Protein AF-A0A7J7Q3C8-F1 (afdb_monomer_lite)

Sequence (154 aa):
MLLADFHLSTCCCCDPCRCMGRANSWHGAGPMTVPDWSGEAAAALLPGSNYVAFMVKGEQQQAIYVGFNPNPEPCSASLPPPGLRMQWKRLVDTARLPPQDVAVQAGELLHSEYVVAPGAAIMLEAVPRPAAPPPQTRVAVQQASSVYQRMGEA

Structure (mmCIF, N/CA/C/O backbone):
data_AF-A0A7J7Q3C8-F1
#
_entry.id   AF-A0A7J7Q3C8-F1
#
loop_
_atom_site.group_PDB
_atom_site.id
_atom_site.type_symbol
_atom_site.label_atom_id
_atom_site.label_alt_id
_atom_site.label_comp_id
_atom_site.label_asym_id
_atom_site.label_entity_id
_atom_site.label_seq_id
_atom_site.pdbx_PDB_ins_code
_atom_site.Cartn_x
_atom_site.Cartn_y
_atom_site.Cartn_z
_atom_site.occupancy
_atom_site.B_iso_or_equiv
_atom_site.auth_seq_id
_atom_site.auth_comp_id
_atom_site.auth_asym_id
_atom_site.auth_atom_id
_atom_site.pdbx_PDB_model_num
ATOM 1 N N . MET A 1 1 ? -6.687 -12.313 -35.957 1.00 38.44 1 MET A N 1
ATOM 2 C CA . MET A 1 1 ? -6.455 -10.955 -35.431 1.00 38.44 1 MET A CA 1
ATOM 3 C C . MET A 1 1 ? -7.824 -10.372 -35.118 1.00 38.44 1 MET A C 1
ATOM 5 O O . MET A 1 1 ? -8.498 -9.910 -36.024 1.00 38.44 1 MET A O 1
ATOM 9 N N . LEU A 1 2 ? -8.303 -10.567 -33.888 1.00 38.22 2 LEU A N 1
ATOM 10 C CA . LEU A 1 2 ? -9.593 -10.062 -33.411 1.00 38.22 2 LEU A CA 1
ATOM 11 C C . LEU A 1 2 ? -9.276 -8.913 -32.456 1.00 38.22 2 LEU A C 1
ATOM 13 O O . LEU A 1 2 ? -8.718 -9.143 -31.386 1.00 38.22 2 LEU A O 1
ATOM 17 N N . LEU A 1 3 ? -9.555 -7.690 -32.898 1.00 40.53 3 LEU A N 1
ATOM 18 C CA . LEU A 1 3 ? -9.567 -6.503 -32.051 1.00 40.53 3 LEU A CA 1
ATOM 19 C C . LEU A 1 3 ? -10.842 -6.579 -31.209 1.00 40.53 3 LEU A C 1
ATOM 21 O O . LEU A 1 3 ? -11.940 -6.584 -31.759 1.00 40.53 3 LEU A O 1
ATOM 25 N N . ALA A 1 4 ? -10.690 -6.714 -29.895 1.00 40.59 4 ALA A N 1
ATOM 26 C CA . ALA A 1 4 ? -11.784 -6.527 -28.958 1.00 40.59 4 ALA A CA 1
ATOM 27 C C . ALA A 1 4 ? -11.781 -5.057 -28.529 1.00 40.59 4 ALA A C 1
ATOM 29 O O . ALA A 1 4 ? -10.841 -4.600 -27.878 1.00 40.59 4 ALA A O 1
ATOM 30 N N . ASP A 1 5 ? -12.825 -4.333 -28.926 1.00 38.34 5 ASP A N 1
ATOM 31 C CA . ASP A 1 5 ? -13.129 -2.987 -28.454 1.00 38.34 5 ASP A CA 1
ATOM 32 C C . ASP A 1 5 ? -13.386 -3.014 -26.941 1.00 38.34 5 ASP A C 1
ATOM 34 O O . ASP A 1 5 ? -14.421 -3.485 -26.464 1.00 38.34 5 ASP A O 1
ATOM 38 N N . PHE A 1 6 ? -12.432 -2.502 -26.164 1.00 38.53 6 PHE A N 1
ATOM 39 C CA . PHE A 1 6 ? -12.645 -2.187 -24.756 1.00 38.53 6 PHE A CA 1
ATOM 40 C C . PHE A 1 6 ? -13.394 -0.855 -24.664 1.00 38.53 6 PHE A C 1
ATOM 42 O O . PHE A 1 6 ? -12.802 0.224 -24.675 1.00 38.53 6 PHE A O 1
ATOM 49 N N . HIS A 1 7 ? -14.720 -0.927 -24.554 1.00 38.84 7 HIS A N 1
ATOM 50 C CA . HIS A 1 7 ? -15.518 0.208 -24.106 1.00 38.84 7 HIS A CA 1
ATOM 51 C C . HIS A 1 7 ? -15.214 0.487 -22.628 1.00 38.84 7 HIS A C 1
ATOM 53 O O . HIS A 1 7 ? -15.773 -0.127 -21.720 1.00 38.84 7 HIS A O 1
ATOM 59 N N . LEU A 1 8 ? -14.310 1.439 -22.392 1.00 39.56 8 LEU A N 1
ATOM 60 C CA . LEU A 1 8 ? -14.173 2.124 -21.113 1.00 39.56 8 LEU A CA 1
ATOM 61 C C . LEU A 1 8 ? -15.485 2.860 -20.832 1.00 39.56 8 LEU A C 1
ATOM 63 O O . LEU A 1 8 ? -15.768 3.912 -21.399 1.00 39.56 8 LEU A O 1
ATOM 67 N N . SER A 1 9 ? -16.304 2.268 -19.965 1.00 40.72 9 SER A N 1
ATOM 68 C CA . SER A 1 9 ? -17.510 2.890 -19.437 1.00 40.72 9 SER A CA 1
ATOM 69 C C . SER A 1 9 ? -17.110 4.087 -18.572 1.00 40.72 9 SER A C 1
ATOM 71 O O . SER A 1 9 ? -16.841 3.958 -17.379 1.00 40.72 9 SER A O 1
ATOM 73 N N . THR A 1 10 ? -17.066 5.271 -19.179 1.00 41.50 10 THR A N 1
ATOM 74 C CA . THR A 1 10 ? -17.161 6.554 -18.482 1.00 41.50 10 THR A CA 1
ATOM 75 C C . THR A 1 10 ? -18.464 6.578 -17.690 1.00 41.50 10 THR A C 1
ATOM 77 O O . THR A 1 10 ? -19.544 6.716 -18.262 1.00 41.50 10 THR A O 1
ATOM 80 N N . CYS A 1 11 ? -18.382 6.442 -16.366 1.00 35.28 11 CYS A N 1
ATOM 81 C CA . CYS A 1 11 ? -19.498 6.763 -15.483 1.00 35.28 11 CYS A CA 1
ATOM 82 C C . CYS A 1 11 ? -19.729 8.278 -15.523 1.00 35.28 11 CYS A C 1
ATOM 84 O O . CYS A 1 11 ? -19.115 9.041 -14.778 1.00 35.28 11 CYS A O 1
ATOM 86 N N . CYS A 1 12 ? -20.613 8.706 -16.423 1.00 36.31 12 CYS A N 1
ATOM 87 C CA . CYS A 1 12 ? -21.241 10.014 -16.387 1.00 36.31 12 CYS A CA 1
ATOM 88 C C . CYS A 1 12 ? -22.133 10.107 -15.143 1.00 36.31 12 CYS A C 1
ATOM 90 O O . CYS A 1 12 ? -23.124 9.391 -15.009 1.00 36.31 12 CYS A O 1
ATOM 92 N N . CYS A 1 13 ? -21.781 11.018 -14.243 1.00 41.91 13 CYS A N 1
ATOM 93 C CA . CYS A 1 13 ? -22.670 11.513 -13.204 1.00 41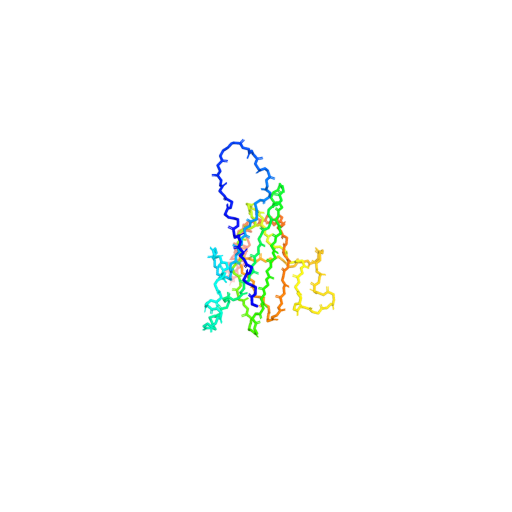.91 13 CYS A CA 1
ATOM 94 C C . CYS A 1 13 ? -23.717 12.446 -13.841 1.00 41.91 13 CYS A C 1
ATOM 96 O O . CYS A 1 13 ? -23.401 13.594 -14.150 1.00 41.91 13 CYS A O 1
ATOM 98 N N . CYS A 1 14 ? -24.953 11.973 -14.017 1.00 36.47 14 CYS A N 1
ATOM 99 C CA . CYS A 1 14 ? -26.126 12.807 -14.304 1.00 36.47 14 CYS A CA 1
ATOM 100 C C . CYS A 1 14 ? -27.310 12.367 -13.404 1.00 36.47 14 CYS A C 1
ATOM 102 O O . CYS A 1 14 ? -27.561 11.174 -13.264 1.00 36.47 14 CYS A O 1
ATOM 104 N N . ASP A 1 15 ? -27.978 13.343 -12.778 1.00 35.66 15 ASP A N 1
ATOM 105 C CA . ASP A 1 15 ? -29.142 13.332 -11.853 1.00 35.66 15 ASP A CA 1
ATOM 106 C C . ASP A 1 15 ? -30.285 12.298 -12.059 1.00 35.66 15 ASP A C 1
ATOM 108 O O . ASP A 1 15 ? -30.490 11.827 -13.174 1.00 35.66 15 ASP A O 1
ATOM 112 N N . PRO A 1 16 ? -31.188 12.057 -11.067 1.00 49.38 16 PRO A N 1
ATOM 113 C CA . PRO A 1 16 ? -31.074 12.138 -9.612 1.00 49.38 16 PRO A CA 1
ATOM 114 C C . PRO A 1 16 ? -31.316 10.735 -9.009 1.00 49.38 16 PRO A C 1
ATOM 116 O O . PRO A 1 16 ? -32.092 10.554 -8.073 1.00 49.38 16 PRO A O 1
ATOM 119 N N . CYS A 1 17 ? -30.709 9.690 -9.571 1.00 37.03 17 CYS A N 1
ATOM 120 C CA . CYS A 1 17 ? -30.674 8.393 -8.903 1.00 37.03 17 CYS A CA 1
ATOM 121 C C . CYS A 1 17 ? -29.493 8.397 -7.943 1.00 37.03 17 CYS A C 1
ATOM 123 O O . CYS A 1 17 ? -28.333 8.399 -8.344 1.00 37.03 17 CYS A O 1
ATOM 125 N N . ARG A 1 18 ? -29.808 8.441 -6.649 1.00 42.22 18 ARG A N 1
ATOM 126 C CA . ARG A 1 18 ? -28.856 8.345 -5.547 1.00 42.22 18 ARG A CA 1
ATOM 127 C C . ARG A 1 18 ? -28.158 6.984 -5.624 1.00 42.22 18 ARG A C 1
ATOM 129 O O . ARG A 1 18 ? -28.574 6.029 -4.973 1.00 42.22 18 ARG A O 1
ATOM 136 N N . CYS A 1 19 ? -27.100 6.885 -6.422 1.00 42.12 19 CYS A N 1
ATOM 137 C CA . CYS A 1 19 ? -26.151 5.792 -6.336 1.00 42.12 19 CYS A CA 1
ATOM 138 C C . CYS A 1 19 ? -25.534 5.878 -4.940 1.00 42.12 19 CYS A C 1
ATOM 140 O O . CYS A 1 19 ? -24.555 6.585 -4.726 1.00 42.12 19 CYS A O 1
ATOM 142 N N . MET A 1 20 ? -26.079 5.133 -3.978 1.00 42.44 20 MET A N 1
ATOM 143 C CA . MET A 1 20 ? -25.363 4.761 -2.753 1.00 42.44 20 MET A CA 1
ATOM 144 C C . MET A 1 20 ? -24.236 3.760 -3.092 1.00 42.44 20 MET A C 1
ATOM 146 O O . MET A 1 20 ? -24.013 2.777 -2.394 1.00 42.44 20 MET A O 1
ATOM 150 N N . GLY A 1 21 ? -23.561 3.979 -4.226 1.00 46.66 21 GLY A N 1
ATOM 151 C CA . GLY A 1 21 ? -22.435 3.206 -4.703 1.00 46.66 21 GLY A CA 1
ATOM 152 C C . GLY A 1 21 ? -21.231 3.592 -3.868 1.00 46.66 21 GLY A C 1
ATOM 153 O O . GLY A 1 21 ? -20.898 4.770 -3.748 1.00 46.66 21 GLY A O 1
ATOM 154 N N . ARG A 1 22 ? -20.610 2.595 -3.243 1.00 58.00 22 ARG A N 1
ATOM 155 C CA . ARG A 1 22 ? -19.376 2.775 -2.479 1.00 58.00 22 ARG A CA 1
ATOM 156 C C . ARG A 1 22 ? -18.368 3.512 -3.357 1.00 58.00 22 ARG A C 1
ATOM 158 O O . ARG A 1 22 ? -18.025 3.025 -4.430 1.00 58.00 22 ARG A O 1
ATOM 165 N N . ALA A 1 23 ? -17.920 4.682 -2.911 1.00 76.56 23 ALA A N 1
ATOM 166 C CA . ALA A 1 23 ? -16.919 5.452 -3.628 1.00 76.56 23 ALA A CA 1
ATOM 167 C C . ALA A 1 23 ? -15.588 4.688 -3.584 1.00 76.56 23 ALA A C 1
ATOM 169 O O . ALA A 1 23 ? -14.942 4.616 -2.532 1.00 76.56 23 ALA A O 1
ATOM 170 N N . ASN A 1 24 ? -15.207 4.088 -4.710 1.00 85.69 24 ASN A N 1
ATOM 171 C CA . ASN A 1 24 ? -13.863 3.584 -4.937 1.00 85.69 24 ASN A CA 1
ATOM 172 C C . ASN A 1 24 ? -13.007 4.677 -5.587 1.00 85.69 24 ASN A C 1
ATOM 174 O O . ASN A 1 24 ? -13.475 5.429 -6.439 1.00 85.69 24 ASN A O 1
ATOM 178 N N . SER A 1 25 ? -11.747 4.780 -5.177 1.00 93.44 25 SER A N 1
ATOM 179 C CA . SER A 1 25 ? -10.775 5.687 -5.792 1.00 93.44 25 SER A CA 1
ATOM 180 C C . SER A 1 25 ? -9.481 4.952 -6.095 1.00 93.44 25 SER A C 1
ATOM 182 O O . SER A 1 25 ? -9.051 4.114 -5.306 1.00 93.44 25 SER A O 1
ATOM 184 N N . TRP A 1 26 ? -8.879 5.264 -7.238 1.00 96.00 26 TRP A N 1
ATOM 185 C CA . TRP A 1 26 ? -7.626 4.679 -7.708 1.00 96.00 26 TRP A CA 1
ATOM 186 C C . TRP A 1 26 ? -6.457 5.616 -7.408 1.00 96.00 26 TRP A C 1
ATOM 188 O O . TRP A 1 26 ? -6.611 6.831 -7.527 1.00 96.00 26 TRP A O 1
ATOM 198 N N . HIS A 1 27 ? -5.308 5.051 -7.039 1.00 96.56 27 HIS A N 1
ATOM 199 C CA . HIS A 1 27 ? -4.121 5.788 -6.601 1.00 96.56 27 HIS A CA 1
ATOM 200 C C . HIS A 1 27 ? -2.858 5.222 -7.253 1.00 96.56 27 HIS A C 1
ATOM 202 O O . HIS A 1 27 ? -2.699 4.004 -7.331 1.00 96.56 27 HIS A O 1
ATOM 208 N N . GLY A 1 28 ? -1.968 6.106 -7.699 1.00 96.81 28 GLY A N 1
ATOM 209 C CA . GLY A 1 28 ? -0.581 5.767 -8.019 1.00 96.81 28 GLY A CA 1
ATOM 210 C C . GLY A 1 28 ? 0.308 5.821 -6.770 1.00 96.81 28 GLY A C 1
ATOM 211 O O . GLY A 1 28 ? -0.185 5.956 -5.652 1.00 96.81 28 GLY A O 1
ATOM 212 N N . ALA A 1 29 ? 1.628 5.707 -6.950 1.00 96.19 29 ALA A N 1
ATOM 213 C CA . ALA A 1 29 ? 2.582 5.755 -5.833 1.00 96.19 29 ALA A CA 1
ATOM 214 C C . ALA A 1 29 ? 2.718 7.153 -5.207 1.00 96.19 29 ALA A C 1
ATOM 216 O O . ALA A 1 29 ? 3.035 7.280 -4.028 1.00 96.19 29 ALA A O 1
ATOM 217 N N . GLY A 1 30 ? 2.521 8.206 -6.000 1.00 94.56 30 GLY A N 1
ATOM 218 C CA . GLY A 1 30 ? 2.710 9.585 -5.565 1.00 94.56 30 GLY A CA 1
ATOM 219 C C . GLY A 1 30 ? 1.529 10.139 -4.760 1.00 94.56 30 GLY A C 1
ATOM 220 O O . GLY A 1 30 ? 0.425 9.588 -4.776 1.00 94.56 30 GLY A O 1
ATOM 221 N N . PRO A 1 31 ? 1.721 11.278 -4.076 1.00 93.25 31 PRO A N 1
ATOM 222 C CA . PRO A 1 31 ? 0.673 11.901 -3.282 1.00 93.25 31 PRO A CA 1
ATOM 223 C C . PRO A 1 31 ? -0.490 12.338 -4.173 1.00 93.25 31 PRO A C 1
ATOM 225 O O . PRO A 1 31 ? -0.335 13.200 -5.036 1.00 93.25 31 PRO A O 1
ATOM 228 N N . MET A 1 32 ? -1.670 11.759 -3.930 1.00 87.00 32 MET A N 1
ATOM 229 C CA . MET A 1 32 ? -2.909 12.058 -4.661 1.00 87.00 32 MET A CA 1
ATOM 230 C C . MET A 1 32 ? -2.807 11.846 -6.183 1.00 87.00 32 MET A C 1
ATOM 232 O O . MET A 1 32 ? -3.574 12.447 -6.937 1.00 87.00 32 MET A O 1
ATOM 236 N N . THR A 1 33 ? -1.875 11.009 -6.649 1.00 91.62 33 THR A N 1
ATOM 237 C CA . THR A 1 33 ? -1.761 10.675 -8.072 1.00 91.62 33 THR A CA 1
ATOM 238 C C . THR A 1 33 ? -2.706 9.537 -8.439 1.00 91.62 33 THR A C 1
ATOM 240 O O . THR A 1 33 ? -3.107 8.744 -7.589 1.00 91.62 33 THR A O 1
ATOM 243 N N . VAL A 1 34 ? -3.051 9.431 -9.720 1.00 93.38 34 VAL A N 1
ATOM 244 C CA . VAL A 1 34 ? -3.772 8.276 -10.278 1.00 93.38 34 VAL A CA 1
ATOM 245 C C . VAL A 1 34 ? -2.778 7.293 -10.908 1.00 93.38 34 VAL A C 1
ATOM 247 O O . VAL A 1 34 ? -1.660 7.707 -11.228 1.00 93.38 34 VAL A O 1
ATOM 250 N N . PRO A 1 35 ? -3.145 6.010 -11.086 1.00 94.19 35 PRO A N 1
ATOM 251 C CA . PRO A 1 35 ? -2.301 5.061 -11.804 1.00 94.19 35 PRO A CA 1
ATOM 252 C C . PRO A 1 35 ? -2.021 5.516 -13.239 1.00 94.19 35 PRO A C 1
ATOM 254 O O . PRO A 1 35 ? -2.892 6.105 -13.886 1.00 94.19 35 PRO A O 1
ATOM 257 N N . ASP A 1 36 ? -0.830 5.202 -13.746 1.00 91.94 36 ASP A N 1
ATOM 258 C CA . ASP A 1 36 ? -0.546 5.330 -15.171 1.00 91.94 36 ASP A CA 1
ATOM 259 C C . ASP A 1 36 ? -1.209 4.175 -15.930 1.00 91.94 36 ASP A C 1
ATOM 261 O O . ASP A 1 36 ? -0.686 3.066 -16.013 1.00 91.94 36 ASP A O 1
ATOM 265 N N . TRP A 1 37 ? -2.385 4.444 -16.491 1.00 93.31 37 TRP A N 1
ATOM 266 C CA . TRP A 1 37 ? -3.123 3.471 -17.296 1.00 93.31 37 TRP A CA 1
ATOM 267 C C . TRP A 1 37 ? -2.533 3.257 -18.692 1.00 93.31 37 TRP A C 1
ATOM 269 O O . TRP A 1 37 ? -2.901 2.289 -19.353 1.00 93.31 37 TRP A O 1
ATOM 279 N N . SER A 1 38 ? -1.655 4.152 -19.155 1.00 93.00 38 SER A N 1
ATOM 280 C CA . SER A 1 38 ? -1.010 4.029 -20.465 1.00 93.00 38 SER A CA 1
ATOM 281 C C . SER A 1 38 ? 0.168 3.054 -20.437 1.00 93.00 38 SER A C 1
ATOM 283 O O . SER A 1 38 ? 0.470 2.415 -21.443 1.00 93.00 38 SER A O 1
ATOM 285 N N . GLY A 1 39 ? 0.827 2.930 -19.279 1.00 90.44 39 GLY A N 1
ATOM 286 C CA . GLY A 1 39 ? 2.060 2.168 -19.117 1.00 90.44 39 GLY A CA 1
ATOM 287 C C . GLY A 1 39 ? 3.294 2.847 -19.722 1.00 90.44 39 GLY A C 1
ATOM 288 O O . GLY A 1 39 ? 4.372 2.254 -19.714 1.00 90.44 39 GLY A O 1
ATOM 289 N N . GLU A 1 40 ? 3.186 4.075 -20.236 1.00 93.50 40 GLU A N 1
ATOM 290 C CA . GLU A 1 40 ? 4.321 4.807 -20.808 1.00 93.50 40 GLU A CA 1
ATOM 291 C C . GLU A 1 40 ? 5.393 5.108 -19.753 1.00 93.50 40 GLU A C 1
ATOM 293 O O . GLU A 1 40 ? 6.585 4.929 -20.011 1.00 93.50 40 GLU A O 1
ATOM 298 N N . ALA A 1 41 ? 4.991 5.492 -18.536 1.00 90.56 41 ALA A N 1
ATOM 299 C CA . ALA A 1 41 ? 5.930 5.761 -17.449 1.00 90.56 41 ALA A CA 1
ATOM 300 C C . ALA A 1 41 ? 6.675 4.486 -17.024 1.00 90.56 41 ALA A C 1
ATOM 302 O O . ALA A 1 41 ? 7.863 4.527 -16.698 1.00 90.56 41 ALA A O 1
ATOM 303 N N . ALA A 1 42 ? 5.983 3.349 -17.077 1.00 89.06 42 ALA A N 1
ATOM 304 C CA . ALA A 1 42 ? 6.552 2.036 -16.818 1.00 89.06 42 ALA A CA 1
ATOM 305 C C . ALA A 1 42 ? 7.534 1.593 -17.901 1.00 89.06 42 ALA A C 1
ATOM 307 O O . ALA A 1 42 ? 8.623 1.115 -17.584 1.00 89.06 42 ALA A O 1
ATOM 308 N N . ALA A 1 43 ? 7.181 1.798 -19.172 1.00 90.50 43 ALA A N 1
ATOM 309 C CA . ALA A 1 43 ? 8.062 1.523 -20.302 1.00 90.50 43 ALA A CA 1
ATOM 310 C C . ALA A 1 43 ? 9.332 2.392 -20.264 1.00 90.50 43 ALA A C 1
ATOM 312 O O . ALA A 1 43 ? 10.404 1.940 -20.663 1.00 90.50 43 ALA A O 1
ATOM 313 N N . ALA A 1 44 ? 9.228 3.610 -19.726 1.00 92.25 44 ALA A N 1
ATOM 314 C CA . ALA A 1 44 ? 10.348 4.513 -19.474 1.00 92.25 44 ALA A CA 1
ATOM 315 C C . ALA A 1 44 ? 11.128 4.210 -18.176 1.00 92.25 44 ALA A C 1
ATOM 317 O O . ALA A 1 44 ? 12.043 4.960 -17.833 1.00 92.25 44 ALA A O 1
ATOM 318 N N . LEU A 1 45 ? 10.790 3.131 -17.456 1.00 87.69 45 LEU A N 1
ATOM 319 C CA . LEU A 1 45 ? 11.428 2.710 -16.201 1.00 87.69 45 LEU A CA 1
ATOM 320 C C . LEU A 1 45 ? 11.399 3.784 -15.102 1.00 87.69 45 LEU A C 1
ATOM 322 O O . LEU A 1 45 ? 12.304 3.864 -14.268 1.00 87.69 45 LEU A O 1
ATOM 326 N N . LEU A 1 46 ? 10.356 4.616 -15.076 1.00 88.94 46 LEU A N 1
ATOM 327 C CA . LEU A 1 46 ? 10.208 5.615 -14.024 1.00 88.94 46 LEU A CA 1
ATOM 328 C C . LEU A 1 46 ? 9.872 4.927 -12.687 1.00 88.94 46 LEU A C 1
ATOM 330 O O . LEU A 1 46 ? 8.961 4.092 -12.645 1.00 88.94 46 LEU A O 1
ATOM 334 N N . PRO A 1 47 ? 10.554 5.262 -11.577 1.00 84.75 47 PRO A N 1
ATOM 335 C CA . PRO A 1 47 ? 10.283 4.651 -10.278 1.00 84.75 47 PRO A CA 1
ATOM 336 C C . PRO A 1 47 ? 8.823 4.814 -9.836 1.00 84.75 47 PRO A C 1
ATOM 338 O O . PRO A 1 47 ? 8.256 5.902 -9.912 1.00 84.75 47 PRO A O 1
ATOM 341 N N . GLY A 1 48 ? 8.207 3.727 -9.362 1.00 84.50 48 GLY A N 1
ATOM 342 C CA . GLY A 1 48 ? 6.825 3.725 -8.861 1.00 84.50 48 GLY A CA 1
ATOM 343 C C . GLY A 1 48 ? 5.726 3.833 -9.928 1.00 84.50 48 GLY A C 1
ATOM 344 O O . GLY A 1 48 ? 4.551 3.841 -9.574 1.00 84.50 48 GLY A O 1
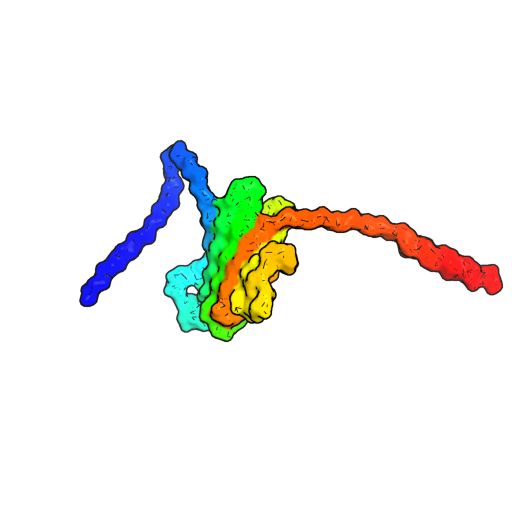ATOM 345 N N . SER A 1 49 ? 6.075 3.868 -11.217 1.00 89.94 49 SER A N 1
ATOM 346 C CA . SER A 1 49 ? 5.126 4.023 -12.334 1.00 89.94 49 SER A CA 1
ATOM 347 C C . SER A 1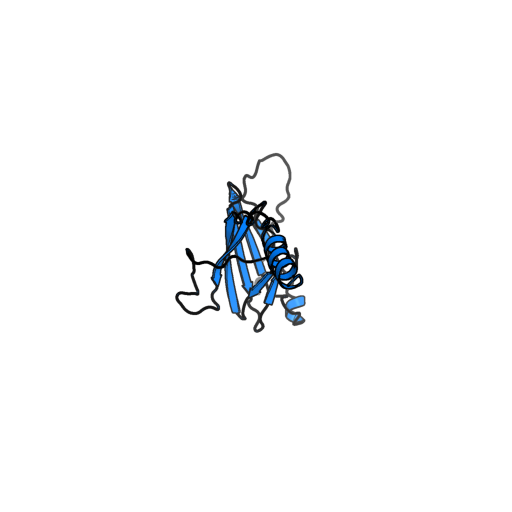 49 ? 4.114 2.880 -12.478 1.00 89.94 49 SER A C 1
ATOM 349 O O . SER A 1 49 ? 2.954 3.144 -12.773 1.00 89.94 49 SER A O 1
ATOM 351 N N . ASN A 1 50 ? 4.508 1.629 -12.209 1.00 93.75 50 ASN A N 1
ATOM 352 C CA . ASN A 1 50 ? 3.578 0.488 -12.221 1.00 93.75 50 ASN A CA 1
ATOM 353 C C . ASN A 1 50 ? 2.832 0.268 -10.899 1.00 93.75 50 ASN A C 1
ATOM 355 O O . ASN A 1 50 ? 2.148 -0.745 -10.742 1.00 93.75 50 ASN A O 1
ATOM 359 N N . TYR A 1 51 ? 3.004 1.143 -9.909 1.00 96.81 51 TYR A N 1
ATOM 360 C CA . TYR A 1 51 ? 2.258 0.993 -8.670 1.00 96.81 51 TYR A CA 1
ATOM 361 C C . TYR A 1 51 ? 0.784 1.305 -8.918 1.00 96.81 51 TYR A C 1
ATOM 363 O O . TYR A 1 51 ? 0.435 2.392 -9.382 1.00 96.81 51 TYR A O 1
ATOM 371 N N . VAL A 1 52 ? -0.080 0.360 -8.562 1.00 97.69 52 VAL A N 1
ATOM 372 C CA . VAL A 1 52 ? -1.528 0.527 -8.649 1.00 97.69 52 VAL A CA 1
ATOM 373 C C . VAL A 1 52 ? -2.120 0.245 -7.286 1.00 97.69 52 VAL A C 1
ATOM 375 O O . VAL A 1 52 ? -1.879 -0.805 -6.689 1.00 97.69 52 VAL A O 1
ATOM 378 N N . ALA A 1 53 ? -2.939 1.168 -6.811 1.00 98.06 53 ALA A N 1
ATOM 379 C CA . ALA A 1 53 ? -3.704 0.982 -5.601 1.00 98.06 53 ALA A CA 1
ATOM 380 C C . ALA A 1 53 ? -5.136 1.467 -5.763 1.00 98.06 53 ALA A C 1
ATOM 382 O O . ALA A 1 53 ? -5.464 2.273 -6.636 1.00 98.06 53 ALA A O 1
ATOM 383 N N . PHE A 1 54 ? -5.999 0.992 -4.877 1.00 97.12 54 PHE A N 1
ATOM 384 C CA . PHE A 1 54 ? -7.348 1.501 -4.749 1.00 97.12 54 PHE A CA 1
ATOM 385 C C . PHE A 1 54 ? -7.780 1.565 -3.290 1.00 97.12 54 PHE A C 1
ATOM 387 O O . PHE A 1 54 ? -7.351 0.785 -2.440 1.00 97.12 54 PHE A O 1
ATOM 394 N N . MET A 1 55 ? -8.674 2.507 -3.012 1.00 95.94 55 MET A N 1
ATOM 395 C CA . MET A 1 55 ? -9.375 2.627 -1.746 1.00 95.94 55 MET A CA 1
ATOM 396 C C . MET A 1 55 ? -10.850 2.325 -1.961 1.00 95.94 55 MET A C 1
ATOM 398 O O . MET A 1 55 ? -11.463 2.866 -2.880 1.00 95.94 55 MET A O 1
ATOM 402 N N . VAL A 1 56 ? -11.437 1.533 -1.070 1.00 94.88 56 VAL A N 1
ATOM 403 C CA . VAL A 1 56 ? -12.887 1.351 -0.973 1.00 94.88 56 VAL A CA 1
ATOM 404 C C . VAL A 1 56 ? -13.356 1.948 0.341 1.00 94.88 56 VAL A C 1
ATOM 406 O O . VAL A 1 56 ? -12.932 1.505 1.408 1.00 94.88 56 VAL A O 1
ATOM 409 N N . LYS A 1 57 ? -14.249 2.939 0.272 1.00 91.94 57 LYS A N 1
ATOM 410 C CA . LYS A 1 57 ? -14.917 3.492 1.455 1.00 91.94 57 LYS A CA 1
ATOM 411 C C . LYS A 1 57 ? -16.210 2.729 1.733 1.00 91.94 57 LYS A C 1
ATOM 413 O O . LYS A 1 57 ? -17.046 2.552 0.846 1.00 91.94 57 LYS A O 1
ATOM 418 N N . GLY A 1 58 ? -16.346 2.258 2.965 1.00 87.75 58 GLY A N 1
ATOM 419 C CA . GLY A 1 58 ? -17.569 1.690 3.513 1.00 87.75 58 GLY A CA 1
ATOM 420 C C . GLY A 1 58 ? -18.425 2.747 4.207 1.00 87.75 58 GLY A C 1
ATOM 421 O O . GLY A 1 58 ? -18.198 3.954 4.093 1.00 87.75 58 GLY A O 1
ATOM 422 N N . GLU A 1 59 ? -19.419 2.278 4.951 1.00 83.50 59 GLU A N 1
ATOM 423 C CA . GLU A 1 59 ? -20.210 3.132 5.834 1.00 83.50 59 GLU A CA 1
ATOM 424 C C . GLU A 1 59 ? -19.396 3.516 7.083 1.00 83.50 59 GLU A C 1
ATOM 426 O O . GLU A 1 59 ? -18.389 2.889 7.408 1.00 83.50 59 GLU A O 1
ATOM 431 N N . GLN A 1 60 ? -19.820 4.567 7.792 1.00 81.75 60 GLN A N 1
ATOM 432 C CA . GLN A 1 60 ? -19.264 4.930 9.108 1.00 81.75 60 GLN A CA 1
ATOM 433 C C . GLN A 1 60 ? -17.729 5.125 9.138 1.00 81.75 60 GLN A C 1
ATOM 435 O O . GLN A 1 60 ? -17.071 4.784 10.115 1.00 81.75 60 GLN A O 1
ATOM 440 N N . GLN A 1 61 ? -17.156 5.707 8.077 1.00 83.06 61 GLN A N 1
ATOM 441 C CA . GLN A 1 61 ? -15.710 5.967 7.927 1.00 83.06 61 GLN A CA 1
ATOM 442 C C . GLN A 1 61 ? -14.815 4.720 7.846 1.00 83.06 61 GLN A C 1
ATOM 444 O O . GLN A 1 61 ? -13.592 4.840 7.915 1.00 83.06 61 GLN A O 1
ATOM 449 N N . GLN A 1 62 ? -15.392 3.534 7.646 1.00 90.12 62 GLN A N 1
ATOM 450 C CA . GLN A 1 62 ? -14.615 2.352 7.293 1.00 90.12 62 GLN A CA 1
ATOM 451 C C . GLN A 1 62 ? -13.965 2.562 5.925 1.00 90.12 62 GLN A C 1
ATOM 453 O O . GLN A 1 62 ? -14.602 3.049 4.988 1.00 90.12 62 GLN A O 1
ATOM 458 N N . ALA A 1 63 ? -12.706 2.171 5.789 1.00 94.81 63 ALA A N 1
ATOM 459 C CA . ALA A 1 63 ? -12.040 2.153 4.499 1.00 94.81 63 ALA A CA 1
ATOM 460 C C . ALA A 1 63 ? -11.023 1.020 4.445 1.00 94.81 63 ALA A C 1
ATOM 462 O O . ALA A 1 63 ? -10.367 0.714 5.439 1.00 94.81 63 ALA A O 1
ATOM 463 N N . ILE A 1 64 ? -10.896 0.428 3.264 1.00 96.69 64 ILE A N 1
ATOM 464 C CA . ILE A 1 64 ? -9.843 -0.523 2.927 1.00 96.69 64 ILE A CA 1
ATOM 465 C C . ILE A 1 64 ? -8.996 0.103 1.832 1.00 96.69 64 ILE A C 1
ATOM 467 O O . ILE A 1 64 ? -9.540 0.672 0.884 1.00 96.69 64 ILE A O 1
ATOM 471 N N . TYR A 1 65 ? -7.681 -0.010 1.959 1.00 97.62 65 TYR A N 1
ATOM 472 C CA . TYR A 1 65 ? -6.729 0.359 0.921 1.00 97.62 65 TYR A CA 1
ATOM 473 C C . TYR A 1 65 ? -5.948 -0.879 0.501 1.00 97.62 65 TYR A C 1
ATOM 475 O O . TYR A 1 65 ? -5.455 -1.619 1.351 1.00 97.62 65 TYR A O 1
ATOM 483 N N . VAL A 1 66 ? -5.851 -1.107 -0.803 1.00 98.38 66 VAL A N 1
ATOM 484 C CA . VAL A 1 66 ? -5.099 -2.219 -1.384 1.00 98.38 66 VAL A CA 1
ATOM 485 C C . VAL A 1 66 ? -4.122 -1.643 -2.389 1.00 98.38 66 VAL A C 1
ATOM 487 O O . VAL A 1 66 ? -4.527 -0.852 -3.238 1.00 98.38 66 VAL A O 1
ATOM 490 N N . GLY A 1 67 ? -2.855 -2.033 -2.291 1.00 98.25 67 GLY A N 1
ATOM 491 C CA . GLY A 1 67 ? -1.801 -1.557 -3.179 1.00 98.25 67 GLY A CA 1
ATOM 492 C C . GLY A 1 67 ? -0.931 -2.695 -3.683 1.00 98.25 67 GLY A C 1
ATOM 493 O O . GLY A 1 67 ? -0.638 -3.628 -2.936 1.00 98.25 67 GLY A O 1
ATOM 494 N N . PHE A 1 68 ? -0.511 -2.596 -4.938 1.00 98.44 68 PHE A N 1
ATOM 495 C CA . PHE A 1 68 ? 0.307 -3.586 -5.626 1.00 98.44 68 PHE A CA 1
ATOM 496 C C . PHE A 1 68 ? 1.554 -2.908 -6.183 1.00 98.44 68 PHE A C 1
ATOM 498 O O . PHE A 1 68 ? 1.455 -1.935 -6.931 1.00 98.44 68 PHE A O 1
ATOM 505 N N . ASN A 1 69 ? 2.725 -3.445 -5.844 1.00 97.69 69 ASN A N 1
ATOM 506 C CA . ASN A 1 69 ? 3.989 -3.057 -6.449 1.00 97.69 69 ASN A CA 1
ATOM 507 C C . ASN A 1 69 ? 4.519 -4.205 -7.320 1.00 97.69 69 ASN A C 1
ATOM 509 O O . ASN A 1 69 ? 5.244 -5.061 -6.817 1.00 97.69 69 ASN A O 1
ATOM 513 N N . PRO A 1 70 ? 4.198 -4.244 -8.622 1.00 95.94 70 PRO A N 1
ATOM 514 C CA . PRO A 1 70 ? 4.752 -5.247 -9.527 1.00 95.94 70 PRO A CA 1
ATOM 515 C C . PRO A 1 70 ? 6.195 -4.927 -9.956 1.00 95.94 70 PRO A C 1
ATOM 517 O O . PRO A 1 70 ? 6.797 -5.717 -10.678 1.00 95.94 70 PRO A O 1
ATOM 520 N N . ASN A 1 71 ? 6.755 -3.774 -9.562 1.00 92.88 71 ASN A N 1
ATOM 521 C CA . ASN A 1 71 ? 8.114 -3.405 -9.949 1.00 92.88 71 ASN A CA 1
ATOM 522 C C . ASN A 1 71 ? 9.147 -4.350 -9.305 1.00 92.88 71 ASN A C 1
ATOM 524 O O . ASN A 1 71 ? 8.923 -4.841 -8.195 1.00 92.88 71 ASN A O 1
ATOM 528 N N . PRO A 1 72 ? 10.307 -4.559 -9.958 1.00 92.94 72 PRO A N 1
ATOM 529 C CA . PRO A 1 72 ? 11.430 -5.294 -9.375 1.00 92.94 72 PRO A CA 1
ATOM 530 C C . PRO A 1 72 ? 12.158 -4.505 -8.271 1.00 92.94 72 PRO A C 1
ATOM 532 O O . PRO A 1 72 ? 12.999 -5.067 -7.578 1.00 92.94 72 PRO A O 1
ATOM 535 N N . GLU A 1 73 ? 11.816 -3.228 -8.090 1.00 93.94 73 GLU A N 1
ATOM 536 C CA . GLU A 1 73 ? 12.385 -2.321 -7.092 1.00 93.94 73 GLU A CA 1
ATOM 537 C C . GLU A 1 73 ? 11.332 -1.934 -6.031 1.00 93.94 73 GLU A C 1
ATOM 539 O O . GLU A 1 73 ? 10.126 -1.922 -6.325 1.00 93.94 73 GLU A O 1
ATOM 544 N N . PRO A 1 74 ? 11.744 -1.598 -4.793 1.00 96.12 74 PRO A N 1
ATOM 545 C CA . PRO A 1 74 ? 10.835 -1.082 -3.776 1.00 96.12 74 PRO A CA 1
ATOM 546 C C . PRO A 1 74 ? 10.155 0.218 -4.222 1.00 96.12 74 PRO A C 1
ATOM 548 O O . PRO A 1 74 ? 10.764 1.074 -4.862 1.00 96.12 74 PRO A O 1
ATOM 551 N N . CYS A 1 75 ? 8.897 0.399 -3.830 1.00 95.75 75 CYS A N 1
ATOM 552 C CA . CYS A 1 75 ? 8.115 1.588 -4.146 1.00 95.75 75 CYS A CA 1
ATOM 553 C C . CYS A 1 75 ? 7.681 2.298 -2.860 1.00 95.75 75 CYS A C 1
ATOM 555 O O . CYS A 1 75 ? 7.044 1.686 -2.004 1.00 95.75 75 CYS A O 1
ATOM 557 N N . SER A 1 76 ? 8.008 3.588 -2.723 1.00 96.38 76 SER A N 1
ATOM 558 C CA . SER A 1 76 ? 7.445 4.429 -1.662 1.00 96.38 76 SER A CA 1
ATOM 559 C C . SER A 1 76 ? 6.080 4.945 -2.105 1.00 96.38 76 SER A C 1
ATOM 561 O O . SER A 1 76 ? 5.999 5.746 -3.037 1.00 96.38 76 SER A O 1
ATOM 563 N N . ALA A 1 77 ? 5.018 4.459 -1.466 1.00 96.62 77 ALA A N 1
ATOM 564 C CA . ALA A 1 77 ? 3.648 4.845 -1.761 1.00 96.62 77 ALA A CA 1
ATOM 565 C C . ALA A 1 77 ? 3.150 5.880 -0.746 1.00 96.62 77 ALA A C 1
ATOM 567 O O . ALA A 1 77 ? 3.138 5.630 0.464 1.00 96.62 77 ALA A O 1
ATOM 568 N N . SER A 1 78 ? 2.689 7.029 -1.236 1.00 97.12 78 SER A N 1
ATOM 569 C CA . SER A 1 78 ? 1.957 8.012 -0.444 1.00 97.12 78 SER A CA 1
ATOM 570 C C . SER A 1 78 ? 0.520 7.540 -0.228 1.00 97.12 78 SER A C 1
ATOM 572 O O . SER A 1 78 ? -0.287 7.461 -1.154 1.00 97.12 78 SER A O 1
ATOM 574 N N . LEU A 1 79 ? 0.180 7.244 1.021 1.00 96.88 79 LEU A N 1
ATOM 575 C CA . LEU A 1 79 ? -1.132 6.751 1.401 1.00 96.88 79 LEU A CA 1
ATOM 576 C C . LEU A 1 79 ? -2.142 7.910 1.468 1.00 96.88 79 LEU A C 1
ATOM 578 O O . LEU A 1 79 ? -1.936 8.868 2.223 1.00 96.88 79 LEU A O 1
ATOM 582 N N . PRO A 1 80 ? -3.277 7.828 0.753 1.00 95.25 80 PRO A N 1
ATOM 583 C CA . PRO A 1 80 ? -4.347 8.811 0.883 1.00 95.25 80 PRO A CA 1
ATOM 584 C C . PRO A 1 80 ? -4.927 8.803 2.310 1.00 95.25 80 PRO A C 1
ATOM 586 O O . PRO A 1 80 ? -4.970 7.750 2.951 1.00 95.25 80 PRO A O 1
ATOM 589 N N . PRO A 1 81 ? -5.441 9.932 2.829 1.00 93.69 81 PRO A N 1
ATOM 590 C CA . PRO A 1 81 ? -6.057 9.962 4.153 1.00 93.69 81 PRO A CA 1
ATOM 591 C C . PRO A 1 81 ? -7.262 8.999 4.260 1.00 93.69 81 PRO A C 1
ATOM 593 O O . PRO A 1 81 ? -8.181 9.095 3.440 1.00 93.69 81 PRO A O 1
ATOM 596 N N . PRO A 1 82 ? -7.324 8.113 5.279 1.00 92.62 82 PRO A N 1
ATOM 597 C CA . PRO A 1 82 ? -8.419 7.143 5.428 1.00 92.62 82 PRO A CA 1
ATOM 598 C C . PRO A 1 82 ? -9.764 7.789 5.791 1.00 92.62 82 PRO A C 1
ATOM 600 O O . PRO A 1 82 ? -10.825 7.244 5.501 1.00 92.62 82 PRO A O 1
ATOM 603 N N . GLY A 1 83 ? -9.733 8.960 6.430 1.00 89.44 83 GLY A N 1
ATOM 604 C CA . GLY A 1 83 ? -10.904 9.650 6.966 1.00 89.44 83 GLY A CA 1
ATOM 605 C C . GLY A 1 83 ? -10.528 10.569 8.128 1.00 89.44 83 GLY A C 1
ATOM 606 O O . GLY A 1 83 ? -9.387 10.568 8.600 1.00 89.44 83 GLY A O 1
ATOM 607 N N . LEU A 1 84 ? -11.483 11.374 8.600 1.00 88.56 84 LEU A N 1
ATOM 608 C CA . LEU A 1 84 ? -11.266 12.262 9.745 1.00 88.56 84 LEU A CA 1
ATOM 609 C C . LEU A 1 84 ? -11.020 11.437 11.010 1.00 88.56 84 LEU A C 1
ATOM 611 O O . LEU A 1 84 ? -11.831 10.596 11.363 1.00 88.56 84 LEU A O 1
ATOM 615 N N . ARG A 1 85 ? -9.927 11.712 11.733 1.00 90.69 85 ARG A N 1
ATOM 616 C CA . ARG A 1 85 ? -9.546 10.974 12.958 1.00 90.69 85 ARG A CA 1
ATOM 617 C C . ARG A 1 85 ? -9.322 9.470 12.745 1.00 90.69 85 ARG A C 1
ATOM 619 O O . ARG A 1 85 ? -9.310 8.725 13.718 1.00 90.69 85 ARG A O 1
ATOM 626 N N . MET A 1 86 ? -9.089 9.040 11.508 1.00 94.06 86 MET A N 1
ATOM 627 C CA . MET A 1 86 ? -8.698 7.669 11.187 1.00 94.06 86 MET A CA 1
ATOM 628 C C . MET A 1 86 ? -7.189 7.593 10.912 1.00 94.06 86 MET A C 1
ATOM 630 O O . MET A 1 86 ? -6.515 8.609 10.681 1.00 94.06 86 MET A O 1
ATOM 634 N N . GLN A 1 87 ? -6.656 6.379 10.954 1.00 95.56 87 GLN A N 1
ATOM 635 C CA . GLN A 1 87 ? -5.286 6.036 10.593 1.00 95.56 87 GLN A CA 1
ATOM 636 C C . GLN A 1 87 ? -5.272 4.671 9.902 1.00 95.56 87 GLN A C 1
ATOM 638 O O . GLN A 1 87 ? -6.148 3.844 10.146 1.00 95.56 87 GLN A O 1
ATOM 643 N N . TRP A 1 88 ? -4.296 4.438 9.028 1.00 97.00 88 TRP A N 1
ATOM 644 C CA . TRP A 1 88 ? -4.116 3.130 8.412 1.00 97.00 88 TRP A CA 1
ATOM 645 C C . TRP A 1 88 ? -3.493 2.150 9.398 1.00 97.00 88 TRP A C 1
ATOM 647 O O . TRP A 1 88 ? -2.498 2.468 10.045 1.00 97.00 88 TRP A O 1
ATOM 657 N N . LYS A 1 89 ? -4.048 0.945 9.472 1.00 96.94 89 LYS A N 1
ATOM 658 C CA . LYS A 1 89 ? -3.428 -0.213 10.107 1.00 96.94 89 LYS A CA 1
ATOM 659 C C . LYS A 1 89 ? -3.137 -1.258 9.042 1.00 96.94 89 LYS A C 1
ATOM 661 O O . LYS A 1 89 ? -4.006 -1.584 8.235 1.00 96.94 89 LYS A O 1
ATOM 666 N N . ARG A 1 90 ? -1.922 -1.794 9.048 1.00 97.50 90 ARG A N 1
ATOM 667 C CA . ARG A 1 90 ? -1.503 -2.844 8.120 1.00 97.50 90 ARG A CA 1
ATOM 668 C C . ARG A 1 90 ? -2.118 -4.187 8.496 1.00 97.50 90 ARG A C 1
ATOM 670 O O . ARG A 1 90 ? -1.889 -4.666 9.603 1.00 97.50 90 ARG A O 1
ATOM 677 N N . LEU A 1 91 ? -2.858 -4.790 7.568 1.00 97.56 91 LEU A N 1
ATOM 678 C CA . LEU A 1 91 ? -3.439 -6.125 7.717 1.00 97.56 91 LEU A CA 1
ATOM 679 C C . LEU A 1 91 ? -2.633 -7.179 6.976 1.00 97.56 91 LEU A C 1
ATOM 681 O O . LEU A 1 91 ? -2.330 -8.217 7.551 1.00 97.56 91 LEU A O 1
ATOM 685 N N . VAL A 1 92 ? -2.302 -6.908 5.713 1.00 98.25 92 VAL A N 1
ATOM 686 C CA . VAL A 1 92 ? -1.571 -7.835 4.846 1.00 98.25 92 VAL A CA 1
ATOM 687 C C . VAL A 1 92 ? -0.369 -7.129 4.250 1.00 98.25 92 VAL A C 1
ATOM 689 O O . VAL A 1 92 ? -0.455 -5.959 3.871 1.00 98.25 92 VAL A O 1
ATOM 692 N N . ASP A 1 93 ? 0.736 -7.856 4.163 1.00 98.19 93 ASP A N 1
ATOM 693 C CA . ASP A 1 93 ? 1.943 -7.466 3.448 1.00 98.19 93 ASP A CA 1
ATOM 694 C C . ASP A 1 93 ? 2.664 -8.724 2.979 1.00 98.19 93 ASP A C 1
ATOM 696 O O . ASP A 1 93 ? 3.321 -9.415 3.763 1.00 98.19 93 ASP A O 1
ATOM 700 N N . THR A 1 94 ? 2.535 -9.024 1.692 1.00 98.38 94 THR A N 1
ATOM 701 C CA . THR A 1 94 ? 3.048 -10.273 1.122 1.00 98.38 94 THR A CA 1
ATOM 702 C C . THR A 1 94 ? 4.576 -10.335 1.077 1.00 98.38 94 THR A C 1
ATOM 704 O O . THR A 1 94 ? 5.124 -11.370 0.712 1.00 98.38 94 THR A O 1
ATOM 707 N N . ALA A 1 95 ? 5.277 -9.247 1.412 1.00 97.94 95 ALA A N 1
ATOM 708 C CA . ALA A 1 95 ? 6.733 -9.234 1.513 1.00 97.94 95 ALA A CA 1
ATOM 709 C C . ALA A 1 95 ? 7.246 -9.786 2.850 1.00 97.94 95 ALA A C 1
ATOM 711 O O . ALA A 1 95 ? 8.437 -10.074 2.985 1.00 97.94 95 ALA A O 1
ATOM 712 N N . ARG A 1 96 ? 6.380 -9.889 3.865 1.00 96.56 96 ARG A N 1
ATOM 713 C CA . ARG A 1 96 ? 6.764 -10.436 5.168 1.00 96.56 96 ARG A CA 1
ATOM 714 C C . ARG A 1 96 ? 6.638 -11.956 5.168 1.00 96.56 96 ARG A C 1
ATOM 716 O O . ARG A 1 96 ? 5.877 -12.537 4.405 1.00 96.56 96 ARG A O 1
ATOM 723 N N . LEU A 1 97 ? 7.411 -12.601 6.037 1.00 96.06 97 LEU A N 1
ATOM 724 C CA . LEU A 1 97 ? 7.306 -14.040 6.249 1.00 96.06 97 LEU A CA 1
ATOM 725 C C . LEU A 1 97 ? 6.071 -14.360 7.101 1.00 96.06 97 LEU A C 1
ATOM 727 O O . LEU A 1 97 ? 5.691 -13.540 7.939 1.00 96.06 97 LEU A O 1
ATOM 731 N N . PRO A 1 98 ? 5.469 -15.548 6.954 1.00 95.19 98 PRO A N 1
ATOM 732 C CA . PRO A 1 98 ? 4.462 -16.020 7.890 1.00 95.19 98 PRO A CA 1
ATOM 733 C C . PRO A 1 98 ? 5.003 -16.137 9.325 1.00 95.19 98 PRO A C 1
ATOM 735 O O . PRO A 1 98 ? 6.138 -16.584 9.515 1.00 95.19 98 PRO A O 1
ATOM 738 N N . PRO A 1 99 ? 4.197 -15.807 10.353 1.00 92.31 99 PRO A N 1
ATOM 739 C CA . PRO A 1 99 ? 2.806 -15.333 10.289 1.00 92.31 99 PRO A CA 1
ATOM 740 C C . PRO A 1 99 ? 2.658 -13.802 10.155 1.00 92.31 99 PRO A C 1
ATOM 742 O O . PRO A 1 99 ? 1.584 -13.262 10.403 1.00 92.31 99 PRO A O 1
ATOM 745 N N . GLN A 1 100 ? 3.734 -13.061 9.871 1.00 94.06 100 GLN A N 1
ATOM 746 C CA . GLN A 1 100 ? 3.723 -11.591 9.824 1.00 94.06 100 GLN A CA 1
ATOM 747 C C . GLN A 1 100 ? 3.222 -11.006 8.492 1.00 94.06 100 GLN A C 1
ATOM 749 O O . GLN A 1 100 ? 3.083 -9.779 8.383 1.00 94.06 100 GLN A O 1
ATOM 754 N N . ASP A 1 101 ? 2.972 -11.864 7.505 1.00 96.25 101 ASP A N 1
ATOM 755 C CA . ASP A 1 101 ? 2.329 -11.561 6.226 1.00 96.25 101 ASP A CA 1
ATOM 756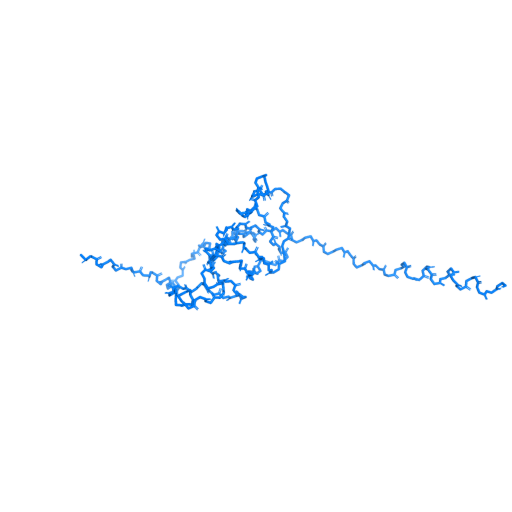 C C . ASP A 1 101 ? 0.849 -11.198 6.396 1.00 96.25 101 ASP A C 1
ATOM 758 O O . ASP A 1 101 ? 0.337 -10.373 5.640 1.00 96.25 101 ASP A O 1
ATOM 762 N N . VAL A 1 102 ? 0.191 -11.737 7.433 1.00 96.69 102 VAL A N 1
ATOM 763 C CA . VAL A 1 102 ? -1.191 -11.420 7.819 1.00 96.69 102 VAL A CA 1
ATOM 764 C C . VAL A 1 102 ? -1.280 -11.094 9.317 1.00 96.69 102 VAL A C 1
ATOM 766 O O . VAL A 1 102 ? -1.287 -11.970 10.177 1.00 96.69 102 VAL A O 1
ATOM 769 N N . ALA A 1 103 ? -1.421 -9.811 9.650 1.00 91.25 103 ALA A N 1
ATOM 770 C CA . ALA A 1 103 ? -1.432 -9.294 11.020 1.00 91.25 103 ALA A CA 1
ATOM 771 C C . ALA A 1 103 ? -2.755 -8.584 11.369 1.00 91.25 103 ALA A C 1
ATOM 773 O O . ALA A 1 103 ? -2.798 -7.374 11.580 1.00 91.25 103 ALA A O 1
ATOM 774 N N . VAL A 1 104 ? -3.857 -9.337 11.472 1.00 84.25 104 VAL A N 1
ATOM 775 C CA . VAL A 1 104 ? -5.203 -8.763 11.702 1.00 84.25 104 VAL A CA 1
ATOM 776 C C . VAL A 1 104 ? -5.310 -8.012 13.041 1.00 84.25 104 VAL A C 1
ATOM 778 O O . VAL A 1 104 ? -5.836 -6.897 13.108 1.00 84.25 104 VAL A O 1
ATOM 781 N N . GLN A 1 105 ? -4.795 -8.608 14.120 1.00 84.25 105 GLN A N 1
ATOM 782 C CA . GLN A 1 105 ? -4.904 -8.053 15.477 1.00 84.25 105 GLN A CA 1
ATOM 783 C C . GLN A 1 105 ? -3.712 -7.162 15.848 1.00 84.25 105 GLN A C 1
ATOM 785 O O . GLN A 1 105 ? -3.905 -6.072 16.376 1.00 84.25 105 GLN A O 1
ATOM 790 N N . ALA A 1 106 ? -2.492 -7.604 15.534 1.00 84.38 106 ALA A N 1
ATOM 791 C CA . ALA A 1 106 ? -1.240 -6.922 15.876 1.00 84.38 106 ALA A CA 1
ATOM 792 C C . ALA A 1 106 ? -0.691 -6.053 14.725 1.00 84.38 106 ALA A C 1
ATOM 794 O O . ALA A 1 106 ? 0.519 -5.860 14.603 1.00 84.38 106 ALA A O 1
ATOM 795 N N . GLY A 1 107 ? -1.575 -5.580 13.844 1.00 85.94 107 GLY A N 1
ATOM 796 C CA . GLY A 1 107 ? -1.211 -4.757 12.698 1.00 85.94 107 GLY A CA 1
ATOM 797 C C . GLY A 1 107 ? -0.546 -3.444 13.114 1.00 85.94 107 GLY A C 1
ATOM 798 O O . GLY A 1 107 ? -0.971 -2.780 14.058 1.00 85.94 107 GLY A O 1
ATOM 799 N N . GLU A 1 108 ? 0.497 -3.063 12.384 1.00 92.56 108 GLU A N 1
ATOM 800 C CA . GLU A 1 108 ? 1.239 -1.822 12.603 1.00 92.56 108 GLU A CA 1
ATOM 801 C C . GLU A 1 108 ? 0.410 -0.610 12.148 1.00 92.56 108 GLU A C 1
ATOM 803 O O . GLU A 1 108 ? -0.179 -0.637 11.062 1.00 92.56 108 GLU A O 1
ATOM 808 N N . LEU A 1 109 ? 0.362 0.448 12.967 1.00 94.38 109 LEU A N 1
ATOM 809 C CA . LEU A 1 109 ? -0.248 1.723 12.587 1.00 94.38 109 LEU A CA 1
ATOM 810 C C . LEU A 1 109 ? 0.712 2.511 11.699 1.00 94.38 109 LEU A C 1
ATOM 812 O O . LEU A 1 109 ? 1.841 2.799 12.087 1.00 94.38 109 LEU A O 1
ATOM 816 N N . LEU A 1 110 ? 0.237 2.889 10.521 1.00 94.25 110 LEU A N 1
ATOM 817 C CA . LEU A 1 110 ? 1.036 3.548 9.500 1.00 94.25 110 LEU A CA 1
ATOM 818 C C . LEU A 1 110 ? 0.784 5.055 9.484 1.00 94.25 110 LEU A C 1
ATOM 820 O O . LEU A 1 110 ? -0.284 5.541 9.866 1.00 94.25 110 LEU A O 1
ATOM 824 N N . HIS A 1 111 ? 1.782 5.801 9.021 1.00 88.19 111 HIS A N 1
ATOM 825 C CA . HIS A 1 111 ? 1.657 7.230 8.743 1.00 88.19 111 HIS A CA 1
ATOM 826 C C . HIS A 1 111 ? 1.122 7.446 7.312 1.00 88.19 111 HIS A C 1
ATOM 828 O O . HIS A 1 111 ? 0.318 6.657 6.818 1.00 88.19 111 HIS A O 1
ATOM 834 N N . SER A 1 112 ? 1.509 8.541 6.658 1.00 93.19 112 SER A N 1
ATOM 835 C CA . SER A 1 112 ? 1.086 8.898 5.299 1.00 93.19 112 SER A CA 1
ATOM 836 C C . SER A 1 112 ? 1.896 8.221 4.194 1.00 93.19 112 SER A C 1
ATOM 838 O O . SER A 1 112 ? 1.620 8.464 3.027 1.00 93.19 112 SER A O 1
ATOM 840 N N . GLU A 1 113 ? 2.898 7.412 4.528 1.00 95.69 113 GLU A N 1
ATOM 841 C CA . GLU A 1 113 ? 3.785 6.769 3.557 1.00 95.69 113 GLU A CA 1
ATOM 842 C C . GLU A 1 113 ? 4.055 5.321 3.959 1.00 95.69 113 GLU A C 1
ATOM 844 O O . GLU A 1 113 ? 4.098 4.994 5.151 1.00 95.69 113 GLU A O 1
ATOM 849 N N . TYR A 1 114 ? 4.226 4.456 2.961 1.00 96.88 114 TYR A N 1
ATOM 850 C CA . TYR A 1 114 ? 4.594 3.060 3.156 1.00 96.88 114 TYR A CA 1
ATOM 851 C C . TYR A 1 114 ? 5.475 2.561 2.014 1.00 96.88 114 TYR A C 1
ATOM 853 O O . TYR A 1 114 ? 5.161 2.770 0.843 1.00 96.88 114 TYR A O 1
ATOM 861 N N . VAL A 1 115 ? 6.557 1.860 2.351 1.00 97.31 115 VAL A N 1
ATOM 862 C CA . VAL A 1 115 ? 7.426 1.225 1.355 1.00 97.31 115 VAL A CA 1
ATOM 863 C C . VAL A 1 115 ? 6.897 -0.172 1.054 1.00 97.31 115 VAL A C 1
ATOM 865 O O . VAL A 1 115 ? 6.903 -1.045 1.920 1.00 97.31 115 VAL A O 1
ATOM 868 N N . VAL A 1 116 ? 6.454 -0.389 -0.180 1.00 97.88 116 VAL A N 1
ATOM 869 C CA . VAL A 1 116 ? 6.016 -1.697 -0.676 1.00 97.88 116 VAL A CA 1
ATOM 870 C C . VAL A 1 116 ? 7.190 -2.373 -1.376 1.00 97.88 116 VAL A C 1
ATOM 872 O O . VAL A 1 116 ? 7.787 -1.806 -2.293 1.00 97.88 116 VAL A O 1
ATOM 875 N N . ALA A 1 117 ? 7.539 -3.583 -0.941 1.00 98.19 117 ALA A N 1
ATOM 876 C CA . ALA A 1 117 ? 8.659 -4.336 -1.503 1.00 98.19 117 ALA A CA 1
ATOM 877 C C . ALA A 1 117 ? 8.423 -4.723 -2.982 1.00 98.19 117 ALA A C 1
ATOM 879 O O . ALA A 1 117 ? 7.286 -4.646 -3.461 1.00 98.19 117 ALA A O 1
ATOM 880 N N . PRO A 1 118 ? 9.472 -5.142 -3.713 1.00 97.31 118 PRO A N 1
ATOM 881 C CA . PRO A 1 118 ? 9.333 -5.674 -5.065 1.00 97.31 118 PRO A CA 1
ATOM 882 C C . PRO A 1 118 ? 8.339 -6.833 -5.148 1.00 97.31 118 PRO A C 1
ATOM 884 O O . PRO A 1 118 ? 8.366 -7.734 -4.309 1.00 97.31 118 PRO A O 1
ATOM 887 N N . GLY A 1 119 ? 7.476 -6.826 -6.163 1.00 97.00 119 GLY A N 1
ATOM 888 C CA . GLY A 1 119 ? 6.490 -7.887 -6.404 1.00 97.00 119 GLY A CA 1
ATOM 889 C C . GLY A 1 119 ? 5.457 -8.094 -5.287 1.00 97.00 119 GLY A C 1
ATOM 890 O O . GLY A 1 119 ? 4.785 -9.125 -5.273 1.00 97.00 119 GLY A O 1
ATOM 891 N N . ALA A 1 120 ? 5.338 -7.162 -4.336 1.00 98.38 120 ALA A N 1
ATOM 892 C CA . ALA A 1 120 ? 4.500 -7.325 -3.154 1.00 98.38 120 ALA A CA 1
ATOM 893 C C . ALA A 1 120 ? 3.142 -6.621 -3.270 1.00 98.38 120 ALA A C 1
ATOM 895 O O . ALA A 1 120 ? 2.954 -5.668 -4.033 1.00 98.38 120 ALA A O 1
ATOM 896 N N . ALA A 1 121 ? 2.198 -7.076 -2.450 1.00 98.56 121 ALA A N 1
ATOM 897 C CA . ALA A 1 121 ? 0.901 -6.456 -2.246 1.00 98.56 121 ALA A CA 1
ATOM 898 C C . ALA A 1 121 ? 0.683 -6.138 -0.764 1.00 98.56 121 ALA A C 1
ATOM 900 O O . ALA A 1 121 ? 1.138 -6.867 0.123 1.00 98.56 121 ALA A O 1
ATOM 901 N N . ILE A 1 122 ? -0.054 -5.061 -0.505 1.00 98.38 122 ILE A N 1
ATOM 902 C CA . ILE A 1 122 ? -0.454 -4.644 0.838 1.00 98.38 122 ILE A CA 1
ATOM 903 C C . ILE A 1 122 ? -1.968 -4.491 0.937 1.00 98.38 122 ILE A C 1
ATOM 905 O O . ILE A 1 122 ? -2.633 -4.098 -0.022 1.00 98.38 122 ILE A O 1
ATOM 909 N N . MET A 1 123 ? -2.501 -4.744 2.131 1.00 98.38 123 MET A N 1
ATOM 910 C CA . MET A 1 123 ? -3.879 -4.423 2.495 1.00 98.38 123 MET A CA 1
ATOM 911 C C . MET A 1 123 ? -3.888 -3.691 3.830 1.00 98.38 123 MET A C 1
ATOM 913 O O . MET A 1 123 ? -3.310 -4.161 4.814 1.00 98.38 123 MET A O 1
ATOM 917 N N . LEU A 1 124 ? -4.560 -2.547 3.862 1.00 98.00 124 LEU A N 1
ATOM 918 C CA . LEU A 1 124 ? -4.676 -1.684 5.028 1.00 98.00 124 LEU A CA 1
ATOM 919 C C . LEU A 1 124 ? -6.150 -1.479 5.370 1.00 98.00 124 LEU A C 1
ATOM 921 O O . LEU A 1 124 ? -6.986 -1.351 4.474 1.00 98.00 124 LEU A O 1
ATOM 925 N N . GLU A 1 125 ? -6.452 -1.374 6.658 1.00 96.56 125 GLU A N 1
ATOM 926 C CA . GLU A 1 125 ? -7.760 -0.930 7.136 1.00 96.56 125 GLU A CA 1
ATOM 927 C C . GLU A 1 125 ? -7.664 0.417 7.841 1.00 96.56 125 GLU A C 1
ATOM 929 O O . GLU A 1 125 ? -6.681 0.727 8.518 1.00 96.56 125 GLU A O 1
ATOM 934 N N . ALA A 1 126 ? -8.699 1.229 7.681 1.00 95.81 126 ALA A N 1
ATOM 935 C CA . ALA A 1 126 ? -8.863 2.439 8.457 1.00 95.81 126 ALA A CA 1
ATOM 936 C C . ALA A 1 126 ? -9.338 2.076 9.865 1.00 95.81 126 ALA A C 1
ATOM 938 O O . ALA A 1 126 ? -10.416 1.508 10.041 1.00 95.81 126 ALA A O 1
ATOM 939 N N . VAL A 1 127 ? -8.562 2.472 10.869 1.00 94.94 127 VAL A N 1
ATOM 940 C CA . VAL A 1 127 ? -8.917 2.345 12.285 1.00 94.94 127 VAL A CA 1
ATOM 941 C C . VAL A 1 127 ? -8.985 3.720 12.945 1.00 94.94 127 VAL A C 1
ATOM 943 O O . VAL A 1 127 ? -8.325 4.656 12.476 1.00 94.94 127 VAL A O 1
ATOM 946 N N . PRO A 1 128 ? -9.753 3.879 14.036 1.00 93.62 128 PRO A N 1
ATOM 947 C CA . PRO A 1 128 ? -9.728 5.102 14.822 1.00 93.62 128 PRO A CA 1
ATOM 948 C C . PRO A 1 128 ? -8.304 5.436 15.266 1.00 93.62 128 PRO A C 1
ATOM 950 O O . PRO A 1 128 ? -7.601 4.601 15.837 1.00 93.62 128 PRO A O 1
ATOM 953 N N . ARG A 1 129 ? -7.881 6.675 15.017 1.00 90.56 129 ARG A N 1
ATOM 954 C CA . ARG A 1 129 ? -6.607 7.184 15.515 1.00 90.56 129 ARG A CA 1
ATOM 955 C C . ARG A 1 129 ? -6.683 7.245 17.043 1.00 90.56 129 ARG A C 1
ATOM 957 O O . ARG A 1 129 ? -7.617 7.870 17.557 1.00 90.56 129 ARG A O 1
ATOM 964 N N . PRO A 1 130 ? -5.714 6.667 17.774 1.00 82.88 130 PRO A N 1
ATOM 965 C CA . PRO A 1 130 ? -5.618 6.875 19.210 1.00 82.88 130 PRO A CA 1
ATOM 966 C C . PRO A 1 130 ? -5.616 8.374 19.516 1.00 82.88 130 PRO A C 1
ATOM 968 O O . PRO A 1 130 ? -4.977 9.158 18.806 1.00 82.88 130 PRO A O 1
ATOM 971 N N . ALA A 1 131 ? -6.342 8.790 20.553 1.00 79.31 131 ALA A N 1
ATOM 972 C CA . ALA A 1 131 ? -6.244 10.166 21.016 1.00 79.31 131 ALA A CA 1
ATOM 973 C C . ALA A 1 131 ? -4.769 10.463 21.308 1.00 79.31 131 ALA A C 1
ATOM 975 O O . ALA A 1 131 ? -4.088 9.646 21.933 1.00 79.31 131 ALA A O 1
ATOM 976 N N . ALA A 1 132 ? -4.274 11.609 20.830 1.00 74.94 132 ALA A N 1
ATOM 977 C CA . ALA A 1 132 ? -2.945 12.051 21.215 1.00 74.94 132 ALA A CA 1
ATOM 978 C C . ALA A 1 132 ? -2.868 12.011 22.750 1.00 74.94 132 ALA A C 1
ATOM 980 O O . ALA A 1 132 ? -3.832 12.445 23.398 1.00 74.94 132 ALA A O 1
ATOM 981 N N . PRO A 1 133 ? -1.779 11.480 23.337 1.00 70.62 133 PRO A N 1
ATOM 982 C CA . PRO A 1 133 ? -1.596 11.593 24.769 1.00 70.62 133 PRO A CA 1
ATOM 983 C C . PRO A 1 133 ? -1.769 13.070 25.137 1.00 70.62 133 PRO A C 1
ATOM 985 O O . PRO A 1 133 ? -1.294 13.931 24.381 1.00 70.62 133 PRO A O 1
ATOM 988 N N . PRO A 1 134 ? -2.474 13.389 26.239 1.00 71.06 134 PRO A N 1
ATOM 989 C CA . PRO A 1 134 ? -2.586 14.770 26.674 1.00 71.06 134 PRO A CA 1
ATOM 990 C C . PRO A 1 1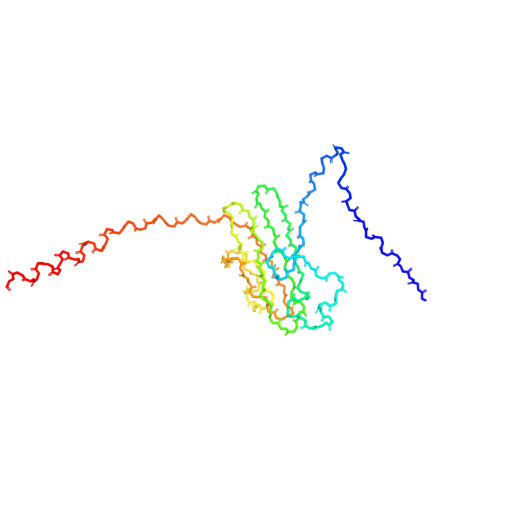34 ? -1.175 15.362 26.719 1.00 71.06 134 PRO A C 1
ATOM 992 O O . PRO A 1 134 ? -0.249 14.648 27.128 1.00 71.06 134 PRO A O 1
ATOM 995 N N . PRO A 1 135 ? -0.983 16.613 26.255 1.00 72.00 135 PRO A N 1
ATOM 996 C CA . PRO A 1 135 ? 0.322 17.246 26.304 1.00 72.00 135 PRO A CA 1
ATOM 997 C C . PRO A 1 135 ? 0.816 17.088 27.732 1.00 72.00 135 PRO A C 1
ATOM 999 O O . PRO A 1 135 ? 0.143 17.534 28.661 1.00 72.00 135 PRO A O 1
ATOM 1002 N N . GLN A 1 136 ? 1.923 16.365 27.913 1.00 65.50 136 GLN A N 1
ATOM 1003 C CA . GLN A 1 136 ? 2.511 16.210 29.230 1.00 65.50 136 GLN A CA 1
ATOM 1004 C C . GLN A 1 136 ? 2.824 17.625 29.700 1.00 65.50 136 GLN A C 1
ATOM 1006 O O . GLN A 1 136 ? 3.737 18.277 29.186 1.00 65.50 136 GLN A O 1
ATOM 1011 N N . THR A 1 137 ? 1.992 18.144 30.601 1.00 56.00 137 THR A N 1
ATOM 1012 C CA . THR A 1 137 ? 2.189 19.445 31.216 1.00 56.00 137 THR A CA 1
ATOM 1013 C C . THR A 1 137 ? 3.616 19.426 31.743 1.00 56.00 137 THR A C 1
ATOM 1015 O O . THR A 1 137 ? 3.981 18.503 32.473 1.00 56.00 137 THR A O 1
ATOM 1018 N N . ARG A 1 138 ? 4.449 20.384 31.319 1.00 56.53 138 ARG A N 1
ATOM 1019 C CA . ARG A 1 138 ? 5.880 20.509 31.656 1.00 56.53 138 ARG A CA 1
ATOM 1020 C C . ARG A 1 138 ? 6.117 20.776 33.158 1.00 56.53 138 ARG A C 1
ATOM 1022 O O . ARG A 1 138 ? 6.884 21.658 33.516 1.00 56.53 138 ARG A O 1
ATOM 1029 N N . VAL A 1 139 ? 5.467 20.049 34.060 1.00 55.84 139 VAL A N 1
ATOM 1030 C CA . VAL A 1 139 ? 5.623 20.194 35.512 1.00 55.84 139 VAL A CA 1
ATOM 1031 C C . VAL A 1 139 ? 6.931 19.537 35.978 1.00 55.84 139 VAL A C 1
ATOM 1033 O O . VAL A 1 139 ? 7.531 19.977 36.953 1.00 55.84 139 VAL A O 1
ATOM 1036 N N . ALA A 1 140 ? 7.457 18.556 35.234 1.00 54.59 140 ALA A N 1
ATOM 1037 C CA . ALA A 1 140 ? 8.678 17.838 35.613 1.00 54.59 140 ALA A CA 1
ATOM 1038 C C . ALA A 1 140 ? 9.982 18.644 35.428 1.00 54.59 140 ALA A C 1
ATOM 1040 O O . ALA A 1 140 ? 10.974 18.352 36.090 1.00 54.59 140 ALA A O 1
ATOM 1041 N N . VAL A 1 141 ? 10.002 19.685 34.584 1.00 52.59 141 VAL A N 1
ATOM 1042 C CA . VAL A 1 141 ? 11.229 20.484 34.369 1.00 52.59 141 VAL A CA 1
ATOM 1043 C C . VAL A 1 141 ? 11.458 21.486 35.510 1.00 52.59 141 VAL A C 1
ATOM 1045 O O . VAL A 1 141 ? 12.602 21.773 35.848 1.00 52.59 141 VAL A O 1
ATOM 1048 N N . GLN A 1 142 ? 10.402 21.962 36.180 1.00 52.50 142 GLN A N 1
ATOM 1049 C CA . GLN A 1 142 ? 10.554 22.892 37.309 1.00 52.50 142 GLN A CA 1
ATOM 1050 C C . GLN A 1 142 ? 11.022 22.214 38.606 1.00 52.50 142 GLN A C 1
ATOM 1052 O O . GLN A 1 142 ? 11.686 22.859 39.417 1.00 52.50 142 GLN A O 1
ATOM 1057 N N . GLN A 1 143 ? 10.752 20.919 38.805 1.00 54.31 143 GLN A N 1
ATOM 1058 C CA . GLN A 1 143 ? 11.220 20.222 40.010 1.00 54.31 143 GLN A CA 1
ATOM 1059 C C . GLN A 1 143 ? 12.733 19.949 39.980 1.00 54.31 143 GLN A C 1
ATOM 1061 O O . GLN A 1 143 ? 13.387 20.116 41.009 1.00 54.31 143 GLN A O 1
ATOM 1066 N N . ALA A 1 144 ? 13.316 19.650 38.812 1.00 50.09 144 ALA A N 1
ATOM 1067 C CA . ALA A 1 144 ? 14.762 19.441 38.679 1.00 50.09 144 ALA A CA 1
ATOM 1068 C C . ALA A 1 144 ? 15.579 20.724 38.933 1.00 50.09 144 ALA A C 1
ATOM 1070 O O . ALA A 1 144 ? 16.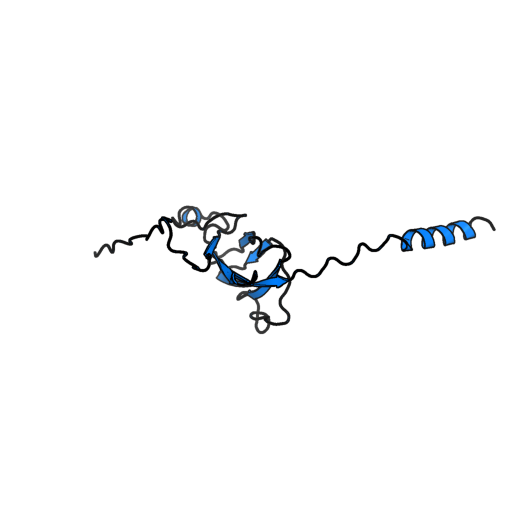635 20.667 39.560 1.00 50.09 144 ALA A O 1
ATOM 1071 N N . SER A 1 145 ? 15.075 21.897 38.530 1.00 55.47 145 SER A N 1
ATOM 1072 C CA . SER A 1 145 ? 15.766 23.171 38.786 1.00 55.47 145 SER A CA 1
ATOM 1073 C C . SER A 1 145 ? 15.782 23.565 40.267 1.00 55.47 145 SER A C 1
ATOM 1075 O O . SER A 1 145 ? 16.749 24.171 40.722 1.00 55.47 145 SER A O 1
ATOM 1077 N N . SER A 1 146 ? 14.770 23.169 41.047 1.00 56.34 146 SER A N 1
ATOM 1078 C CA . SER A 1 146 ? 14.715 23.495 42.481 1.00 56.34 146 SER A CA 1
ATOM 1079 C C . SER A 1 146 ? 15.698 22.686 43.342 1.00 56.34 146 SER A C 1
ATOM 1081 O O . SER A 1 146 ? 16.065 23.125 44.432 1.00 56.34 146 SER A O 1
ATOM 1083 N N . VAL A 1 147 ? 16.148 21.522 42.854 1.00 57.19 147 VAL A N 1
ATOM 1084 C CA . VAL A 1 147 ? 17.140 20.682 43.544 1.00 57.19 147 VAL A CA 1
ATOM 1085 C C . VAL A 1 147 ? 18.545 21.267 43.385 1.00 57.19 147 VAL A C 1
ATOM 1087 O O . VAL A 1 147 ? 19.267 21.372 44.372 1.00 57.19 147 VAL A O 1
ATOM 1090 N N . TYR A 1 148 ? 18.908 21.748 42.191 1.00 56.19 148 TYR A N 1
ATOM 1091 C CA . TYR A 1 148 ? 20.211 22.390 41.972 1.00 56.19 148 TYR A CA 1
ATOM 1092 C C . TYR A 1 148 ? 20.329 23.764 42.643 1.00 56.19 148 TYR A C 1
ATOM 1094 O O . TYR A 1 148 ? 21.412 24.116 43.099 1.00 56.19 148 TYR A O 1
ATOM 1102 N N . GLN A 1 149 ? 19.232 24.519 42.777 1.00 58.03 149 GLN A N 1
ATOM 1103 C CA . GLN A 1 149 ? 19.263 25.807 43.482 1.00 58.03 149 GLN A CA 1
ATOM 1104 C C . GLN A 1 149 ? 19.511 25.663 44.992 1.00 58.03 149 GLN A C 1
ATOM 1106 O O . GLN A 1 149 ? 20.140 26.537 45.573 1.00 58.03 149 GLN A O 1
ATOM 1111 N N . ARG A 1 150 ? 19.111 24.552 45.630 1.00 58.09 150 ARG A N 1
ATOM 1112 C CA . ARG A 1 150 ? 19.391 24.327 47.064 1.00 58.09 150 ARG A CA 1
ATOM 1113 C C . ARG A 1 150 ? 20.793 23.802 47.366 1.00 58.09 150 ARG A C 1
ATOM 1115 O O . ARG A 1 150 ? 21.206 23.855 48.516 1.00 58.09 150 ARG A O 1
ATOM 1122 N N . MET A 1 151 ? 21.519 23.286 46.374 1.00 57.28 151 MET A N 1
ATOM 1123 C CA . MET A 1 151 ? 22.888 22.786 46.581 1.00 57.28 151 MET A CA 1
ATOM 1124 C C . MET A 1 151 ? 23.962 23.872 46.409 1.00 57.28 151 MET A C 1
ATOM 1126 O O . MET A 1 151 ? 25.126 23.599 46.676 1.00 57.28 151 MET A O 1
ATOM 1130 N N . GLY A 1 152 ? 23.592 25.079 45.966 1.00 56.34 152 GLY A N 1
ATOM 1131 C CA . GLY A 1 152 ? 24.520 26.198 45.754 1.00 56.34 152 GLY A CA 1
ATOM 1132 C C . GLY A 1 152 ? 24.596 27.222 46.893 1.00 56.34 152 GLY A C 1
ATOM 1133 O O . GLY A 1 152 ? 25.320 28.201 46.749 1.00 56.34 152 GLY A O 1
ATOM 1134 N N . GLU A 1 153 ? 23.853 27.033 47.989 1.00 55.50 153 GLU A N 1
ATOM 1135 C CA . GLU A 1 153 ? 23.778 27.983 49.118 1.00 55.50 153 GLU A CA 1
ATOM 1136 C C . GLU A 1 153 ? 24.357 27.426 50.439 1.00 55.50 153 GLU A C 1
ATOM 1138 O O . GLU A 1 153 ? 24.038 27.941 51.510 1.00 55.50 153 GLU A O 1
ATOM 1143 N N . ALA A 1 154 ? 25.202 26.389 50.384 1.00 50.53 154 ALA A N 1
ATOM 1144 C CA . ALA A 1 154 ? 25.900 25.834 51.552 1.00 50.53 154 ALA A CA 1
ATOM 1145 C C . ALA A 1 154 ? 27.417 26.038 51.465 1.00 50.53 154 ALA A C 1
ATOM 1147 O O . ALA A 1 154 ? 27.976 25.806 50.368 1.00 50.53 154 ALA A O 1
#

Radius of gyration: 23.48 Å; chains: 1; bounding box: 57×44×87 Å

pLDDT: mean 80.63, std 20.96, range [35.28, 98.56]

Secondary structure (DSSP, 8-state):
--------------SS-------EEEE-SSTTPPP-SS-HHHHTT-TTTT-EEEEEE-STT-EEEEEEE-SSS-EEEEPPP-STTEEEEEEEETTSPTTTTB-SSSPPEE-SEEEEPTTEEEEEEEEEPPPPPPP--THHHHHHHHHHHHTS--

Foldseek 3Di:
DDDDDDPPPDPDDDDDDPPPPFDKDKDFQDDVHHADPVCPCVVVVPARNRKIKMKTADPPLKIKIKIWAQAQAKGKHFADDSDDQKWKWWAAKCVDDPPVRGDNPNTDTDDRIDIHGHGMMTMIIIDGHPDDDDPPPVPVVVVVVVVVVVVPPD